Protein AF-A0A510J837-F1 (afdb_monomer)

pLDDT: mean 81.19, std 15.76, range [41.5, 94.12]

Foldseek 3Di:
DDFDADPPPRDTDDDDDDDQFKDWDWDQDPPVRDIDTDIDGDPPPPDDPPD

Structure (mmCIF, N/CA/C/O backbone):
data_AF-A0A510J837-F1
#
_entry.id   AF-A0A510J837-F1
#
loop_
_atom_site.group_PDB
_atom_site.id
_atom_site.type_symbol
_atom_site.label_atom_id
_atom_site.label_alt_id
_atom_site.label_comp_id
_atom_site.label_asym_id
_atom_site.label_entity_id
_atom_site.label_seq_id
_atom_site.pdbx_PDB_ins_code
_atom_site.Cartn_x
_atom_site.Cartn_y
_atom_site.Cartn_z
_atom_site.occupancy
_atom_site.B_iso_or_equiv
_atom_site.auth_seq_id
_atom_site.auth_comp_id
_atom_site.auth_asym_id
_atom_site.auth_atom_id
_atom_site.pdbx_PDB_model_num
ATOM 1 N N . MET A 1 1 ? 7.911 -10.624 -2.970 1.00 69.38 1 MET A N 1
ATOM 2 C CA . MET A 1 1 ? 6.637 -9.867 -2.918 1.00 69.38 1 MET A CA 1
ATOM 3 C C . MET A 1 1 ? 6.806 -8.669 -1.994 1.00 69.38 1 MET A C 1
ATOM 5 O O . MET A 1 1 ? 7.538 -8.788 -1.017 1.00 69.38 1 MET A O 1
ATOM 9 N N . LYS A 1 2 ? 6.213 -7.510 -2.312 1.00 81.56 2 LYS A N 1
ATOM 10 C CA . LYS A 1 2 ? 6.242 -6.322 -1.439 1.00 8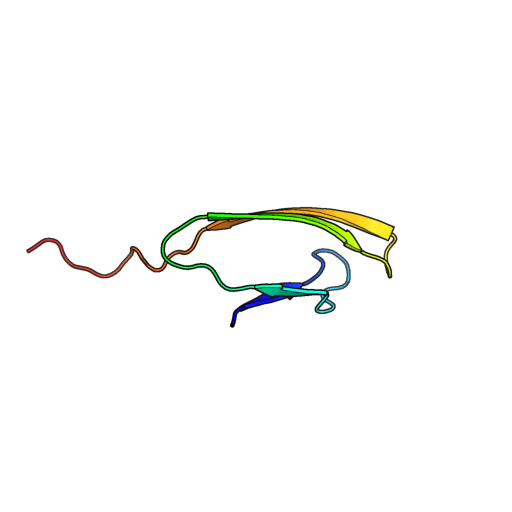1.56 2 LYS A CA 1
ATOM 11 C C . LYS A 1 2 ? 4.901 -6.187 -0.711 1.00 81.56 2 LYS A C 1
ATOM 13 O O . LYS A 1 2 ? 3.857 -6.569 -1.232 1.00 81.56 2 LYS A O 1
ATOM 18 N N . GLU A 1 3 ? 4.928 -5.659 0.508 1.00 87.81 3 GLU A N 1
ATOM 19 C CA . GLU A 1 3 ? 3.736 -5.541 1.355 1.00 87.81 3 GLU A CA 1
ATOM 20 C C . GLU A 1 3 ? 3.221 -4.104 1.393 1.00 87.81 3 GLU A C 1
ATOM 22 O O . GLU A 1 3 ? 3.953 -3.183 1.764 1.00 87.81 3 GLU A O 1
ATOM 27 N N . LEU A 1 4 ? 1.936 -3.902 1.092 1.00 90.38 4 LEU A N 1
ATOM 28 C CA . LEU A 1 4 ? 1.291 -2.610 1.292 1.00 90.38 4 LEU A CA 1
ATOM 29 C C . LEU A 1 4 ? 0.704 -2.541 2.699 1.00 90.38 4 LEU A C 1
ATOM 31 O O . LEU A 1 4 ? -0.125 -3.363 3.109 1.00 90.38 4 LEU A O 1
ATOM 35 N N . LYS A 1 5 ? 1.128 -1.517 3.438 1.00 91.81 5 LYS A N 1
ATOM 36 C CA . LYS A 1 5 ? 0.675 -1.223 4.799 1.00 91.81 5 LYS A CA 1
ATOM 37 C C . LYS A 1 5 ? -0.153 0.056 4.800 1.00 91.81 5 LYS A C 1
ATOM 39 O O . LYS A 1 5 ? 0.142 1.004 4.079 1.00 91.81 5 LYS A O 1
ATOM 44 N N . CYS A 1 6 ? -1.180 0.105 5.645 1.00 92.38 6 CYS A N 1
ATOM 45 C CA . CYS A 1 6 ? -1.910 1.349 5.891 1.00 92.38 6 CYS A CA 1
ATOM 46 C C . CYS A 1 6 ? -0.956 2.414 6.458 1.00 92.38 6 CYS A C 1
ATOM 48 O O . CYS A 1 6 ? -0.243 2.143 7.425 1.00 92.38 6 CYS A O 1
ATOM 50 N N . LYS A 1 7 ? -0.979 3.641 5.923 1.00 90.50 7 LYS A N 1
ATOM 51 C CA . LYS A 1 7 ? -0.079 4.718 6.367 1.00 90.50 7 LYS A CA 1
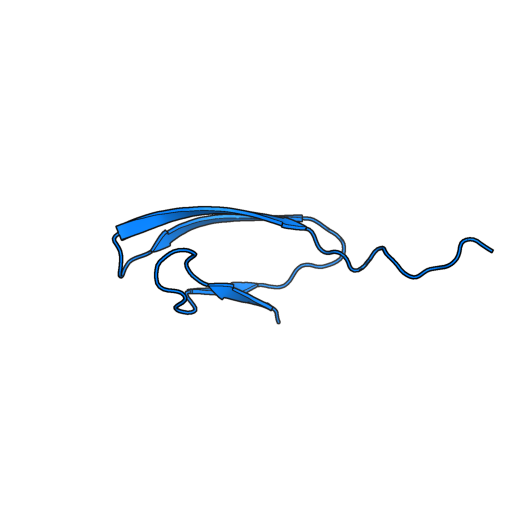ATOM 52 C C . LYS A 1 7 ? -0.308 5.133 7.822 1.00 90.50 7 LYS A C 1
ATOM 54 O O . LYS A 1 7 ? 0.645 5.536 8.481 1.00 90.50 7 LYS A O 1
ATOM 59 N N . PHE A 1 8 ? -1.540 4.972 8.313 1.00 92.62 8 PHE A N 1
ATOM 60 C CA . PHE A 1 8 ? -1.955 5.346 9.666 1.00 92.62 8 PHE A CA 1
ATOM 61 C C . PHE A 1 8 ? -1.668 4.245 10.690 1.00 92.62 8 PHE A C 1
ATOM 63 O O . PHE A 1 8 ? -0.940 4.464 11.645 1.00 92.62 8 PHE A O 1
ATOM 70 N N . CYS A 1 9 ? -2.222 3.045 10.491 1.00 93.44 9 CYS A N 1
ATOM 71 C CA . CYS A 1 9 ? -2.138 1.974 11.489 1.00 93.44 9 CYS A CA 1
ATOM 72 C C . CYS A 1 9 ? -1.024 0.952 11.228 1.00 93.44 9 CYS A C 1
ATOM 74 O O . CYS A 1 9 ? -0.936 -0.029 11.962 1.00 93.44 9 CYS A O 1
ATOM 76 N N . LYS A 1 10 ? -0.236 1.125 10.154 1.00 90.00 10 LYS A N 1
ATOM 77 C CA . LYS A 1 10 ? 0.920 0.296 9.750 1.00 90.00 10 LYS A CA 1
ATOM 78 C C . LYS A 1 10 ? 0.657 -1.214 9.597 1.00 90.00 10 LYS A C 1
ATOM 80 O O . LYS A 1 10 ? 1.569 -1.966 9.271 1.00 90.00 10 LYS A O 1
ATOM 85 N N . LYS A 1 11 ? -0.591 -1.670 9.748 1.00 90.81 11 LYS A N 1
ATOM 86 C CA . LYS A 1 11 ? -1.016 -3.050 9.476 1.00 90.81 11 LYS A CA 1
ATOM 87 C C . LYS A 1 11 ? -0.913 -3.350 7.980 1.00 90.81 11 LYS A C 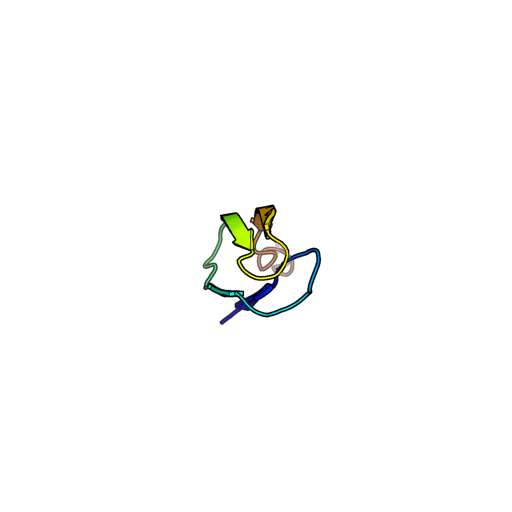1
ATOM 89 O O . LYS A 1 11 ? -1.365 -2.540 7.163 1.00 90.81 11 LYS A O 1
ATOM 94 N N . LYS A 1 12 ? -0.380 -4.536 7.660 1.00 87.00 12 LYS A N 1
ATOM 95 C CA . LYS A 1 12 ? -0.413 -5.149 6.324 1.00 87.00 12 LYS A CA 1
ATOM 96 C C . LYS A 1 12 ? -1.857 -5.222 5.831 1.00 87.00 12 LYS A C 1
ATOM 98 O O . LYS A 1 12 ? -2.762 -5.534 6.610 1.00 87.00 12 LYS A O 1
ATOM 103 N N . LYS A 1 13 ? -2.067 -4.875 4.564 1.00 87.75 13 LYS A N 1
ATOM 104 C CA . LYS A 1 13 ? -3.383 -4.896 3.919 1.00 87.75 13 LYS A CA 1
ATOM 105 C C . LYS A 1 13 ? -3.422 -5.765 2.683 1.00 87.75 13 LYS A C 1
ATOM 107 O O . LYS A 1 13 ? -4.395 -6.482 2.513 1.00 87.75 13 LYS A O 1
ATOM 112 N N . MET A 1 14 ? -2.375 -5.722 1.875 1.00 84.38 14 MET A N 1
ATOM 113 C CA . MET A 1 14 ? -2.267 -6.557 0.688 1.00 84.38 14 MET A CA 1
ATOM 114 C C . MET A 1 14 ? -0.802 -6.775 0.336 1.00 84.38 14 MET A C 1
ATOM 116 O O . MET A 1 14 ? 0.076 -6.020 0.768 1.00 84.38 14 MET A O 1
ATOM 120 N N . GLU A 1 15 ? -0.561 -7.796 -0.465 1.00 86.56 15 GLU A N 1
ATOM 121 C CA . GLU A 1 15 ? 0.719 -8.043 -1.112 1.00 86.56 15 GLU A CA 1
ATOM 122 C C . GLU A 1 15 ? 0.616 -7.591 -2.556 1.00 86.56 15 GLU A C 1
ATOM 124 O O . GLU A 1 15 ? -0.443 -7.687 -3.174 1.00 86.56 15 GLU A O 1
ATOM 129 N N . TYR A 1 16 ? 1.703 -7.039 -3.072 1.00 83.88 16 TYR A N 1
ATOM 130 C CA . TYR A 1 16 ? 1.770 -6.578 -4.443 1.00 83.88 16 TYR A CA 1
ATOM 131 C C . TYR A 1 16 ? 3.137 -6.902 -5.038 1.00 83.88 16 TYR A C 1
ATOM 133 O O . TYR A 1 16 ? 4.159 -7.023 -4.349 1.00 83.88 16 TYR A O 1
ATOM 141 N N . GLU A 1 17 ? 3.147 -7.024 -6.354 1.00 81.38 17 GLU A N 1
ATOM 142 C CA . GLU A 1 17 ? 4.346 -7.164 -7.159 1.00 81.38 17 GLU A CA 1
ATOM 143 C C . GLU A 1 17 ? 4.399 -5.981 -8.125 1.00 81.38 17 GLU A C 1
ATOM 145 O O . GLU A 1 17 ? 3.409 -5.667 -8.780 1.00 81.38 17 GLU A O 1
ATOM 150 N N . ILE A 1 18 ? 5.539 -5.291 -8.182 1.00 78.44 18 ILE A N 1
ATOM 151 C CA . ILE A 1 18 ? 5.789 -4.261 -9.195 1.00 78.44 18 ILE A CA 1
ATOM 152 C C . ILE A 1 18 ? 6.937 -4.768 -10.048 1.00 78.44 18 ILE A C 1
ATOM 154 O O . ILE A 1 18 ? 8.025 -4.996 -9.526 1.00 78.44 18 ILE A O 1
ATOM 158 N N . LYS A 1 19 ? 6.693 -4.938 -11.345 1.00 77.25 19 LYS A N 1
ATOM 159 C CA . LYS A 1 19 ? 7.708 -5.292 -12.339 1.00 77.25 19 LYS A CA 1
ATOM 160 C C . LYS A 1 19 ? 7.945 -4.082 -13.242 1.00 77.25 1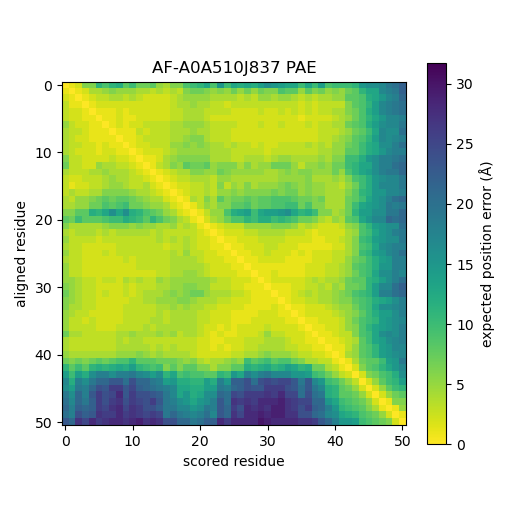9 LYS A C 1
ATOM 162 O O . LYS A 1 19 ? 7.071 -3.737 -14.027 1.00 77.25 19 LYS A O 1
ATOM 167 N N . GLY A 1 20 ? 9.090 -3.411 -13.077 1.00 70.31 20 GLY A N 1
ATOM 168 C CA . GLY A 1 20 ? 9.586 -2.385 -14.010 1.00 70.31 20 GLY A CA 1
ATOM 169 C C . GLY A 1 20 ? 8.707 -1.139 -14.186 1.00 70.31 20 GLY A C 1
ATOM 170 O O . GLY A 1 20 ? 8.722 -0.538 -15.255 1.00 70.31 20 GLY A O 1
ATOM 171 N N . GLY A 1 21 ? 7.915 -0.746 -13.180 1.00 83.94 21 GLY A N 1
ATOM 172 C CA . GLY A 1 21 ? 6.907 0.300 -13.374 1.00 83.94 21 GLY A CA 1
ATOM 173 C C . GLY A 1 21 ? 6.396 0.997 -12.113 1.00 83.94 21 GLY A C 1
ATOM 174 O O . GLY A 1 21 ? 7.085 1.117 -11.096 1.00 83.94 21 GLY A O 1
ATOM 175 N N . ARG A 1 22 ? 5.163 1.506 -12.204 1.00 87.00 22 ARG A N 1
ATOM 176 C CA . ARG A 1 22 ? 4.457 2.220 -11.131 1.00 87.00 22 ARG A CA 1
ATOM 177 C C . ARG A 1 22 ? 3.226 1.432 -10.700 1.00 87.00 22 ARG A C 1
ATOM 179 O O . ARG A 1 22 ? 2.485 0.934 -11.539 1.00 87.00 22 ARG A O 1
ATOM 186 N N . PHE A 1 23 ? 2.985 1.380 -9.398 1.00 87.62 23 PHE A N 1
ATOM 187 C CA . PHE A 1 23 ? 1.810 0.764 -8.798 1.00 87.62 23 PHE A CA 1
ATOM 188 C C . PHE A 1 23 ? 1.013 1.815 -8.027 1.00 87.62 23 PHE A C 1
ATOM 190 O O . PHE A 1 23 ? 1.465 2.318 -6.997 1.00 87.62 23 PHE A O 1
ATOM 197 N N . ASN A 1 24 ? -0.163 2.172 -8.537 1.00 89.44 24 ASN A N 1
ATOM 198 C CA . ASN A 1 24 ? -1.083 3.081 -7.860 1.00 89.44 24 ASN A CA 1
ATOM 199 C C . ASN A 1 24 ? -2.000 2.284 -6.931 1.00 89.44 24 ASN A C 1
ATOM 201 O O . ASN A 1 24 ? -2.507 1.235 -7.319 1.00 89.44 24 ASN A O 1
ATOM 205 N N . TYR A 1 25 ? -2.238 2.794 -5.726 1.00 90.12 25 TYR A N 1
ATOM 206 C CA . TYR A 1 25 ? -3.180 2.204 -4.783 1.00 90.12 25 TYR A CA 1
ATOM 207 C C . TYR A 1 25 ? -4.156 3.254 -4.261 1.00 90.12 25 TYR A C 1
ATOM 209 O O . TYR A 1 25 ? -3.766 4.382 -3.961 1.00 90.12 25 TYR A O 1
ATOM 217 N N . ASP A 1 26 ? -5.414 2.848 -4.107 1.00 93.44 26 ASP A N 1
ATOM 218 C CA . ASP A 1 26 ? -6.458 3.600 -3.419 1.00 93.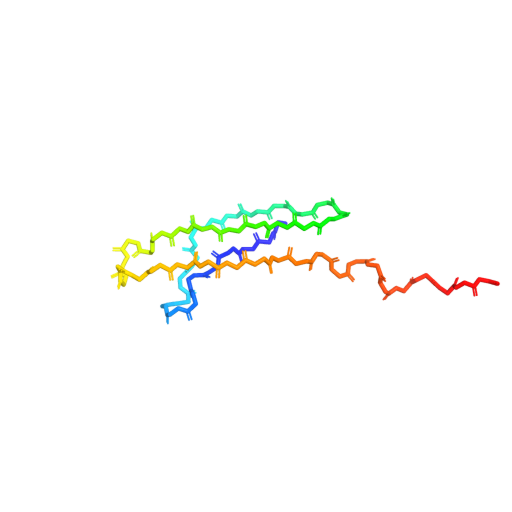44 26 ASP A CA 1
ATOM 219 C C . ASP A 1 26 ? -7.362 2.621 -2.666 1.00 93.44 26 ASP A C 1
ATOM 221 O O . ASP A 1 26 ? -8.088 1.834 -3.267 1.00 93.44 26 ASP A O 1
ATOM 225 N N . PHE A 1 27 ? -7.272 2.614 -1.337 1.00 91.81 27 PHE A N 1
ATOM 226 C CA . PHE A 1 27 ? -8.092 1.735 -0.508 1.00 91.81 27 PHE A CA 1
ATOM 227 C C . PHE A 1 27 ? -8.469 2.390 0.821 1.00 91.81 27 PHE A C 1
ATOM 229 O O . PHE A 1 27 ? -7.722 3.182 1.406 1.00 91.81 27 PHE A O 1
ATOM 236 N N . ILE A 1 28 ? -9.621 2.003 1.368 1.00 92.88 28 ILE A N 1
ATOM 237 C CA . ILE A 1 28 ? -10.035 2.397 2.718 1.00 92.88 28 ILE A CA 1
ATOM 238 C C . ILE A 1 28 ? -9.553 1.338 3.706 1.00 92.88 28 ILE A C 1
ATOM 240 O O . ILE A 1 28 ? -9.883 0.157 3.614 1.00 92.88 28 ILE A O 1
ATOM 244 N N . CYS A 1 29 ? -8.769 1.748 4.703 1.00 92.56 29 CYS A N 1
ATOM 245 C CA . CYS A 1 29 ? -8.352 0.824 5.748 1.00 92.56 29 CYS A CA 1
ATOM 246 C C . CYS A 1 29 ? -9.549 0.478 6.641 1.00 92.56 29 CYS A C 1
ATOM 248 O O . CYS A 1 29 ? -9.998 1.310 7.423 1.00 92.56 29 CYS A O 1
ATOM 250 N N . THR A 1 30 ? -9.998 -0.776 6.614 1.00 90.25 30 THR A N 1
ATOM 251 C CA . THR A 1 30 ? -11.125 -1.270 7.431 1.00 90.25 30 THR A CA 1
ATOM 252 C C . THR A 1 30 ? -10.989 -1.016 8.935 1.00 90.25 30 THR A C 1
ATOM 254 O O . THR A 1 30 ? -11.999 -0.877 9.616 1.00 90.25 30 THR A O 1
ATOM 257 N N . ARG A 1 31 ? -9.752 -0.914 9.445 1.00 91.25 31 ARG A N 1
ATOM 258 C CA . ARG A 1 31 ? -9.455 -0.747 10.876 1.00 91.25 31 ARG A CA 1
ATOM 259 C C . ARG A 1 31 ? -9.535 0.705 11.339 1.00 91.25 31 ARG A C 1
ATOM 261 O O . ARG A 1 31 ? -10.135 0.975 12.363 1.00 91.25 31 ARG A O 1
ATOM 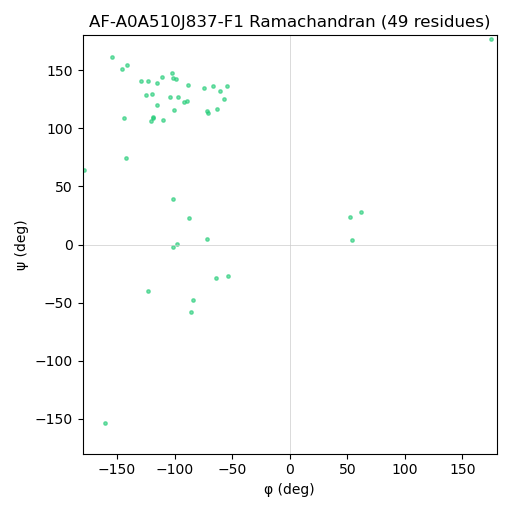268 N N . CYS A 1 32 ? -8.910 1.628 10.609 1.00 93.81 32 CYS A N 1
ATOM 269 C CA . CYS A 1 32 ? -8.891 3.047 10.986 1.00 93.81 32 CYS A CA 1
ATOM 270 C C . CYS A 1 32 ? -9.894 3.895 10.195 1.00 93.81 32 CYS A C 1
ATOM 272 O O . CYS A 1 32 ? -9.956 5.099 10.406 1.00 93.81 32 CYS A O 1
ATOM 274 N N . LYS A 1 33 ? -10.626 3.290 9.248 1.00 93.25 33 LYS A N 1
ATOM 275 C CA . LYS A 1 33 ? -11.605 3.936 8.358 1.00 93.25 33 LYS A CA 1
ATOM 276 C C . LYS A 1 33 ? -11.049 5.161 7.611 1.00 93.25 33 LYS A C 1
ATOM 278 O O . LYS A 1 33 ? -11.793 6.024 7.169 1.00 93.25 33 LYS A O 1
ATOM 283 N N . LYS A 1 34 ? -9.721 5.231 7.443 1.00 94.00 34 LYS A N 1
ATOM 284 C CA . LYS A 1 34 ? -9.029 6.285 6.687 1.00 94.00 34 LYS A CA 1
ATOM 285 C C . LYS A 1 34 ? -8.684 5.798 5.280 1.00 94.00 34 LYS A C 1
ATOM 287 O O . LYS A 1 34 ? -8.260 4.648 5.108 1.00 94.00 34 LYS A O 1
ATOM 292 N N . ARG A 1 35 ? -8.803 6.694 4.297 1.00 94.12 35 ARG A N 1
ATOM 293 C CA . ARG A 1 35 ? -8.405 6.465 2.901 1.00 94.12 35 ARG A CA 1
ATOM 294 C C . ARG A 1 35 ? -6.882 6.498 2.752 1.00 94.12 35 ARG A C 1
ATOM 296 O O . ARG A 1 35 ? -6.205 7.367 3.307 1.00 94.12 35 ARG A O 1
ATOM 303 N N . ASN A 1 36 ? -6.345 5.527 2.027 1.00 92.88 36 ASN A N 1
ATOM 304 C CA . ASN A 1 36 ? -4.933 5.394 1.695 1.00 92.88 36 ASN A CA 1
ATOM 305 C C . ASN A 1 36 ? -4.813 5.463 0.179 1.00 92.88 36 ASN A C 1
ATOM 307 O O . ASN A 1 36 ? -5.195 4.514 -0.493 1.00 92.88 36 ASN A O 1
ATOM 311 N N . ILE A 1 37 ? -4.267 6.566 -0.318 1.00 92.75 37 ILE A N 1
ATOM 312 C CA . ILE A 1 37 ? -3.995 6.782 -1.735 1.00 92.75 37 ILE A CA 1
ATOM 313 C C . ILE A 1 37 ? -2.510 7.086 -1.918 1.00 92.75 37 ILE A C 1
ATOM 315 O O . ILE A 1 37 ? -1.912 7.765 -1.074 1.00 92.75 37 ILE A O 1
ATOM 319 N N . GLY A 1 38 ? -1.913 6.557 -2.978 1.00 91.69 38 GLY A N 1
ATOM 320 C CA . GLY A 1 38 ? -0.533 6.847 -3.335 1.00 91.69 38 GLY A CA 1
ATOM 321 C C . GLY A 1 38 ? -0.035 6.019 -4.511 1.00 91.69 38 GLY A C 1
ATOM 322 O O . GLY A 1 38 ? -0.725 5.143 -5.028 1.00 91.69 38 GLY A O 1
ATOM 323 N N . THR A 1 39 ? 1.201 6.298 -4.9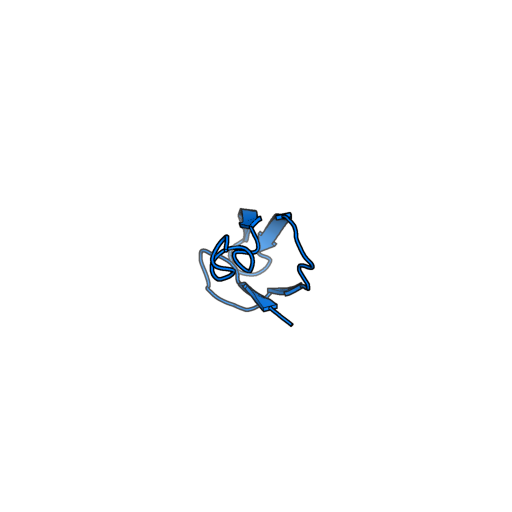04 1.00 89.88 39 THR A N 1
ATOM 324 C CA . THR A 1 39 ? 1.893 5.600 -5.985 1.00 89.88 39 THR A CA 1
ATOM 325 C C . THR A 1 39 ? 3.203 5.053 -5.452 1.00 89.88 39 THR A C 1
ATOM 327 O O . THR A 1 39 ? 3.999 5.777 -4.856 1.00 89.88 39 THR A O 1
ATOM 330 N N . ILE A 1 40 ? 3.441 3.770 -5.683 1.00 87.50 40 ILE A N 1
ATOM 331 C CA . ILE A 1 40 ? 4.709 3.111 -5.407 1.00 87.50 40 ILE A CA 1
ATOM 332 C C . ILE A 1 40 ? 5.438 3.020 -6.737 1.00 87.50 40 ILE A C 1
ATOM 334 O O . ILE A 1 40 ? 4.971 2.377 -7.673 1.00 87.50 40 ILE A O 1
ATOM 338 N N . VAL A 1 41 ? 6.572 3.700 -6.831 1.00 84.31 41 VAL A N 1
ATOM 339 C CA . VAL A 1 41 ? 7.435 3.637 -8.009 1.00 84.31 41 VAL A CA 1
ATOM 340 C C . VAL A 1 41 ? 8.524 2.620 -7.724 1.00 84.31 41 VAL A C 1
ATOM 342 O O . VAL A 1 41 ? 9.195 2.704 -6.691 1.00 84.31 41 VAL A O 1
ATOM 345 N N . ASP A 1 42 ? 8.690 1.651 -8.617 1.00 78.12 42 ASP A N 1
ATOM 346 C CA . ASP A 1 42 ? 9.779 0.702 -8.489 1.00 78.12 42 ASP A CA 1
ATOM 347 C C . ASP A 1 42 ? 11.107 1.398 -8.816 1.00 78.12 42 ASP A C 1
ATOM 349 O O . ASP A 1 42 ? 11.329 1.888 -9.920 1.00 78.12 42 ASP A O 1
ATOM 353 N N . LYS A 1 43 ? 11.984 1.506 -7.814 1.00 67.12 43 LYS A N 1
ATOM 354 C CA . LYS A 1 43 ? 13.304 2.143 -7.944 1.00 67.12 43 LYS A CA 1
ATOM 355 C C . LYS A 1 43 ? 14.389 1.163 -8.407 1.00 67.12 43 LYS A C 1
ATOM 357 O O . LYS A 1 43 ? 15.565 1.432 -8.195 1.00 67.12 43 LYS A O 1
ATOM 362 N N . THR A 1 44 ? 14.030 0.060 -9.063 1.00 58.97 44 THR A N 1
ATOM 363 C CA . THR A 1 44 ? 15.011 -0.910 -9.592 1.00 58.97 44 THR A CA 1
ATOM 364 C C . THR A 1 44 ? 15.784 -0.363 -10.811 1.00 58.97 44 THR A C 1
ATOM 366 O O . THR A 1 44 ? 16.642 -1.036 -11.358 1.00 58.97 44 THR A O 1
ATOM 369 N N . HIS A 1 45 ? 15.569 0.905 -11.189 1.00 51.41 45 HIS A N 1
ATOM 370 C CA . HIS A 1 45 ? 16.292 1.637 -12.241 1.00 51.41 45 HIS A CA 1
ATOM 371 C C . HIS A 1 45 ? 17.371 2.612 -11.716 1.00 51.41 45 HIS A C 1
ATOM 373 O O . HIS A 1 45 ? 17.523 3.714 -12.240 1.00 51.41 45 HIS A O 1
ATOM 379 N N . LYS A 1 46 ? 18.132 2.263 -10.671 1.00 50.22 46 LYS A N 1
ATOM 380 C CA . LYS A 1 46 ? 19.372 2.991 -10.326 1.00 50.22 46 LYS A CA 1
ATOM 381 C C . LYS A 1 46 ? 20.456 2.030 -9.844 1.00 50.22 46 LYS A C 1
ATOM 383 O O . LYS A 1 46 ? 20.684 1.936 -8.647 1.00 50.22 46 LYS A O 1
ATOM 388 N N . ASN A 1 47 ? 21.044 1.283 -10.778 1.00 45.03 47 ASN A N 1
ATOM 389 C CA . ASN A 1 47 ? 22.451 0.852 -10.789 1.00 45.03 47 ASN A CA 1
ATOM 390 C C . ASN A 1 47 ? 22.706 0.026 -12.062 1.00 45.03 47 ASN A C 1
ATOM 392 O O . ASN A 1 47 ? 22.984 -1.167 -12.012 1.00 45.03 47 ASN A O 1
ATOM 396 N N . THR A 1 48 ? 22.588 0.660 -13.226 1.00 43.59 48 THR A N 1
ATOM 397 C CA . THR A 1 48 ? 23.319 0.203 -14.411 1.00 43.59 48 THR A CA 1
ATOM 398 C C . THR A 1 48 ? 24.186 1.392 -14.808 1.00 43.59 48 THR A C 1
ATOM 400 O O . THR A 1 48 ? 23.616 2.410 -15.208 1.00 43.59 48 THR A O 1
ATOM 403 N N . PRO A 1 49 ? 25.514 1.362 -14.580 1.00 47.56 49 PRO A N 1
ATOM 404 C CA . PRO A 1 49 ? 26.385 2.396 -15.118 1.00 47.56 49 PRO A CA 1
ATOM 405 C C . PRO A 1 49 ? 26.195 2.408 -16.638 1.00 47.56 49 PRO A C 1
ATOM 407 O O . PRO A 1 49 ? 26.259 1.360 -17.280 1.00 47.56 49 PRO A O 1
ATOM 410 N N . GLN A 1 50 ? 25.869 3.577 -17.192 1.00 45.06 50 GLN A N 1
ATOM 411 C CA . GLN A 1 50 ? 26.020 3.804 -18.625 1.00 45.06 50 GLN A CA 1
ATOM 412 C C . GLN A 1 50 ? 27.518 3.675 -18.899 1.00 45.06 50 GLN A C 1
ATOM 414 O O . GLN A 1 50 ? 28.309 4.374 -18.261 1.00 45.06 50 GLN A O 1
ATOM 419 N N . GLY A 1 51 ? 27.872 2.672 -19.704 1.00 41.50 51 GLY A N 1
ATOM 420 C CA . GLY A 1 51 ? 29.239 2.442 -20.161 1.00 41.50 51 GLY A CA 1
ATOM 421 C C . GLY A 1 51 ? 29.725 3.512 -21.122 1.00 41.50 51 GLY A C 1
ATOM 422 O O . GLY A 1 51 ? 28.920 4.397 -21.493 1.00 41.50 51 GLY A O 1
#

Sequence (51 aa):
MKELKCKFCKKKKMEYEIKGGRFNYDFICTRCKKRNIGTIVDKTHKNTPQG

Radius of gyration: 13.91 Å; Cα contacts (8 Å, |Δi|>4): 70; chains: 1; bounding box: 41×17×32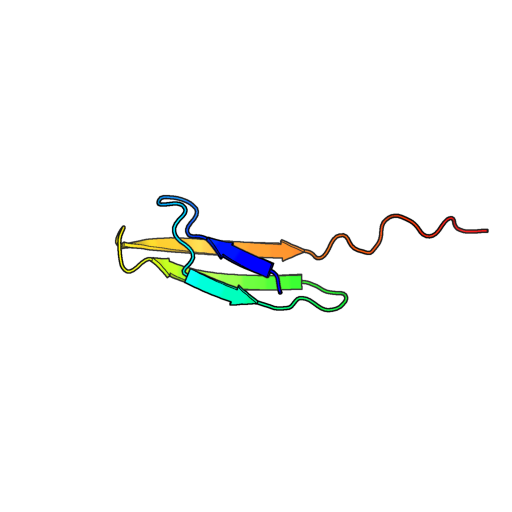 Å

Organism: NCBI:txid157692

Secondary structure (DSSP, 8-state):
-EEEE-TTT--EEEEE---SSEEEEEEE-TTT--EEEEEEE----S-----

Mean predicted aligned error: 7.4 Å

Nearest PDB structures (foldseek):
  2nb9-assembly1_A  TM=4.838E-01  e=1.156E+00  Caulobacter vibrioides CB15

Solvent-accessible surface area (backbone 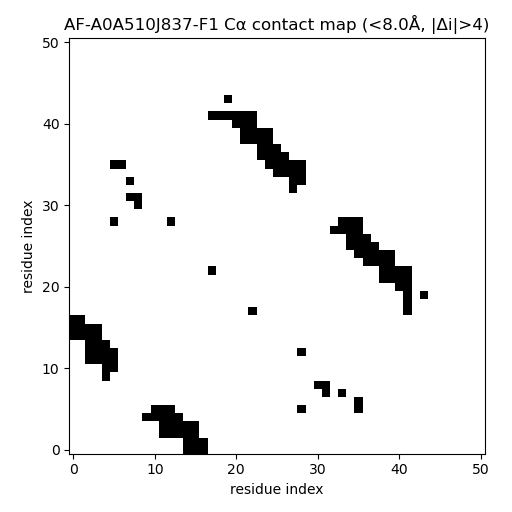atoms only — not comparable to full-atom values): 3557 Å² total; per-residue (Å²): 128,46,77,44,50,42,88,84,80,62,46,78,75,48,77,48,81,80,79,95,40,74,46,77,47,77,48,68,38,87,85,77,72,45,78,44,74,52,72,50,70,59,72,86,85,76,84,74,82,83,126